Protein AF-A0A4D6PMK1-F1 (afdb_monomer_lite)

Radius of gyration: 22.73 Å; chains: 1; bounding box: 40×28×70 Å

Secondary structure (DSSP, 8-state):
--EEEE-HHHH---SPEEE--SPPS-TT--TTT-TT-PPTT-EE-S----------GGGSHHHHHHHHHHHS-----HHHHHHHHHHHHHHHHH-

InterPro domains:
  IPR008250 P-type ATPase, A domain superfamily [SSF81653] (3-66)
  IPR059000 P-type ATPase, A domain [PF00122] (4-67)

Sequence (95 aa):
TTIRIDQSILTGESVSVIKHTDPIPDPRAVNQDKKHILFSGTNVAPGKARGVVIGTGLNTAFGKIRTETSETEEIKTPLQQKLDEFGVQLSKVIS

Structure (mmCIF, N/CA/C/O backbone):
data_AF-A0A4D6PMK1-F1
#
_entry.id   AF-A0A4D6PMK1-F1
#
loop_
_atom_site.group_PDB
_atom_site.id
_atom_site.type_symbol
_atom_site.label_atom_id
_atom_site.label_alt_id
_atom_site.label_comp_id
_atom_site.label_asym_id
_atom_site.label_entity_id
_atom_site.label_seq_id
_atom_site.pdbx_PDB_ins_code
_atom_site.Cartn_x
_atom_site.Cartn_y
_atom_site.Cartn_z
_atom_site.occupancy
_atom_site.B_iso_or_equiv
_atom_site.auth_seq_id
_atom_site.auth_comp_id
_atom_site.auth_asym_id
_atom_site.auth_atom_id
_atom_site.pdbx_PDB_model_num
ATOM 1 N N . THR A 1 1 ? 11.283 0.930 -20.935 1.00 62.88 1 THR A N 1
ATOM 2 C CA . THR A 1 1 ? 10.640 2.071 -20.251 1.00 62.88 1 THR A CA 1
ATOM 3 C C . THR A 1 1 ? 10.534 1.753 -18.782 1.00 62.88 1 THR A C 1
ATOM 5 O O . THR A 1 1 ? 9.784 0.856 -18.429 1.00 62.88 1 THR A O 1
ATOM 8 N N . THR A 1 2 ? 11.329 2.408 -17.941 1.00 87.62 2 THR A N 1
ATOM 9 C CA . THR A 1 2 ? 11.350 2.133 -16.496 1.00 87.62 2 THR A CA 1
ATOM 10 C C . THR A 1 2 ? 10.358 3.051 -15.796 1.00 87.62 2 THR A C 1
ATOM 12 O O . THR A 1 2 ? 10.335 4.249 -16.0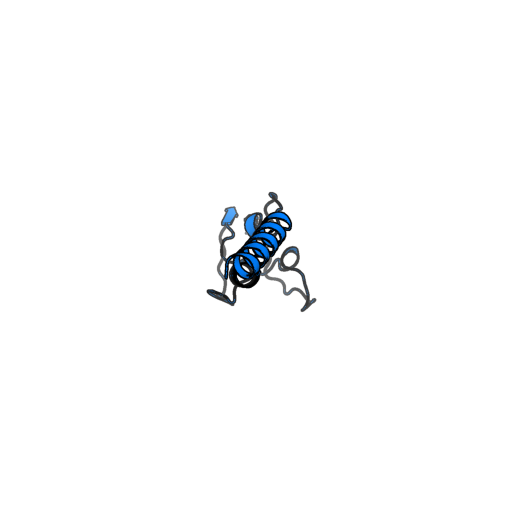77 1.00 87.62 2 THR A O 1
ATOM 15 N N . ILE A 1 3 ? 9.548 2.501 -14.894 1.00 95.19 3 ILE A N 1
ATOM 16 C CA . ILE A 1 3 ? 8.685 3.281 -14.005 1.00 95.19 3 ILE A CA 1
ATOM 17 C C . ILE A 1 3 ? 9.163 3.115 -12.564 1.00 95.19 3 ILE A C 1
ATOM 19 O O . ILE A 1 3 ? 9.549 2.021 -12.142 1.00 95.19 3 ILE A O 1
ATOM 23 N N . ARG A 1 4 ? 9.151 4.218 -11.822 1.00 95.50 4 ARG A N 1
ATOM 24 C CA . ARG A 1 4 ? 9.505 4.270 -10.407 1.00 95.50 4 ARG A CA 1
ATOM 25 C C . ARG A 1 4 ? 8.372 4.901 -9.619 1.00 95.50 4 ARG A C 1
ATOM 27 O O . ARG A 1 4 ? 7.784 5.889 -10.056 1.00 95.50 4 ARG A O 1
ATOM 34 N N . ILE A 1 5 ? 8.088 4.325 -8.461 1.00 95.81 5 ILE A N 1
ATOM 35 C CA . ILE A 1 5 ? 6.973 4.722 -7.605 1.00 95.81 5 ILE A CA 1
ATOM 36 C C . ILE A 1 5 ? 7.515 5.092 -6.233 1.00 95.81 5 ILE A C 1
ATOM 38 O O . ILE A 1 5 ? 8.307 4.345 -5.659 1.00 95.81 5 ILE A O 1
ATOM 42 N N . ASP A 1 6 ? 7.071 6.228 -5.717 1.00 95.44 6 ASP A N 1
ATOM 43 C CA . ASP A 1 6 ? 7.241 6.601 -4.321 1.00 95.44 6 ASP A CA 1
ATOM 44 C C . ASP A 1 6 ? 6.174 5.891 -3.479 1.00 95.44 6 ASP A C 1
ATOM 46 O O . ASP A 1 6 ? 4.975 6.146 -3.623 1.00 95.44 6 ASP A O 1
ATOM 50 N N . GLN A 1 7 ? 6.627 4.963 -2.634 1.00 94.00 7 GLN A N 1
ATOM 51 C CA . GLN A 1 7 ? 5.783 4.155 -1.753 1.00 94.00 7 GLN A CA 1
ATOM 52 C C . GLN A 1 7 ? 5.935 4.537 -0.274 1.00 94.00 7 GLN A C 1
ATOM 54 O O . GLN A 1 7 ? 5.442 3.801 0.582 1.00 94.00 7 GLN A O 1
ATOM 59 N N . SER A 1 8 ? 6.558 5.682 0.026 1.00 92.75 8 SER A N 1
ATOM 60 C CA . SER A 1 8 ? 6.851 6.147 1.390 1.00 92.75 8 SER A CA 1
ATOM 61 C C . SER A 1 8 ? 5.628 6.155 2.307 1.00 92.75 8 SER A C 1
ATOM 63 O O . SER A 1 8 ? 5.724 5.751 3.460 1.00 92.75 8 SER A O 1
ATOM 65 N N . ILE A 1 9 ? 4.449 6.502 1.783 1.00 89.06 9 ILE A N 1
ATOM 66 C CA . ILE A 1 9 ? 3.192 6.500 2.548 1.00 89.06 9 ILE A CA 1
ATOM 67 C C . ILE A 1 9 ? 2.745 5.104 3.026 1.00 89.06 9 ILE A C 1
ATOM 69 O O . ILE A 1 9 ? 1.967 5.004 3.969 1.00 89.06 9 ILE A O 1
ATOM 73 N N . LEU A 1 10 ? 3.204 4.024 2.385 1.00 88.19 10 LEU A N 1
ATOM 74 C CA . LEU A 1 10 ? 2.836 2.645 2.738 1.00 88.19 10 LEU A CA 1
ATOM 75 C C . LEU A 1 10 ? 3.968 1.861 3.397 1.00 88.19 10 LEU A C 1
ATOM 77 O O . LEU A 1 10 ? 3.685 0.959 4.179 1.00 88.19 10 LEU A O 1
ATOM 81 N N . THR A 1 11 ? 5.223 2.138 3.041 1.00 87.19 11 THR A N 1
ATOM 82 C CA . THR A 1 11 ? 6.385 1.380 3.536 1.00 87.19 11 THR A CA 1
ATOM 83 C C . THR A 1 11 ? 7.264 2.180 4.492 1.00 87.19 11 THR A C 1
ATOM 85 O O . THR A 1 11 ? 8.117 1.595 5.146 1.00 87.19 11 THR A O 1
ATOM 88 N N . GLY A 1 12 ? 7.088 3.502 4.571 1.00 88.94 12 GLY A N 1
ATOM 89 C CA . GLY A 1 12 ? 7.968 4.401 5.323 1.00 88.94 12 GLY A CA 1
ATOM 90 C C . GLY A 1 12 ? 9.320 4.666 4.649 1.00 88.94 12 GLY A C 1
ATOM 91 O O . GLY A 1 12 ? 10.117 5.442 5.167 1.00 88.94 12 GLY A O 1
ATOM 92 N N . GLU A 1 13 ? 9.592 4.057 3.492 1.00 89.38 13 GLU A N 1
ATOM 93 C CA . GLU A 1 13 ? 10.863 4.206 2.780 1.00 89.38 13 GLU A CA 1
ATOM 94 C C . GLU A 1 13 ? 10.799 5.348 1.759 1.00 89.38 13 GLU A C 1
ATOM 96 O O . GLU A 1 13 ? 9.981 5.332 0.841 1.00 89.38 13 GLU A O 1
ATOM 101 N N . SER A 1 14 ? 11.708 6.319 1.868 1.00 89.19 14 SER A N 1
ATOM 102 C CA . SER A 1 14 ? 11.766 7.482 0.963 1.00 89.19 14 SER A CA 1
ATOM 103 C C . SER A 1 14 ? 12.357 7.178 -0.419 1.00 89.19 14 SER A C 1
ATOM 105 O O . SER A 1 14 ? 12.373 8.039 -1.299 1.00 89.19 14 SER A O 1
ATOM 107 N N . VAL A 1 15 ? 12.905 5.979 -0.623 1.00 92.44 15 VAL A N 1
ATOM 108 C CA . VAL A 1 15 ? 13.545 5.600 -1.886 1.00 92.44 15 VAL A CA 1
ATOM 109 C C . VAL A 1 15 ? 12.494 5.060 -2.850 1.00 92.44 15 VAL A C 1
ATOM 111 O O . VAL A 1 15 ? 11.798 4.091 -2.559 1.00 92.44 15 VAL A O 1
ATOM 114 N N . SER A 1 16 ? 12.406 5.656 -4.041 1.00 92.88 16 SER A N 1
ATOM 115 C CA . SER A 1 16 ? 11.475 5.189 -5.071 1.00 92.88 16 SER A CA 1
ATOM 116 C C . SER A 1 16 ? 11.816 3.770 -5.543 1.00 92.88 16 SER A C 1
ATOM 118 O O . SER A 1 16 ? 12.977 3.475 -5.844 1.00 92.88 16 SER A O 1
ATOM 120 N N . VAL A 1 17 ? 10.799 2.930 -5.721 1.00 94.12 17 VAL A N 1
ATOM 121 C CA . VAL A 1 17 ? 10.951 1.522 -6.107 1.00 94.12 17 VAL A CA 1
ATOM 122 C C . VAL A 1 17 ? 10.676 1.341 -7.599 1.00 94.12 17 VAL A C 1
ATOM 124 O O . VAL A 1 17 ? 9.692 1.860 -8.130 1.00 94.12 17 VAL A O 1
ATOM 127 N N . ILE A 1 18 ? 11.536 0.583 -8.287 1.00 95.25 18 ILE A N 1
ATOM 128 C CA . ILE A 1 18 ? 11.336 0.200 -9.692 1.00 95.25 18 ILE A CA 1
ATOM 129 C C . ILE A 1 18 ? 10.278 -0.903 -9.772 1.00 95.25 18 ILE A C 1
ATOM 131 O O . ILE A 1 18 ? 10.368 -1.906 -9.061 1.00 95.25 18 ILE A O 1
ATOM 135 N N . LYS A 1 19 ? 9.300 -0.731 -10.664 1.00 95.06 19 LYS A N 1
ATOM 136 C CA . LYS A 1 19 ? 8.251 -1.728 -10.918 1.00 95.06 19 LYS A CA 1
ATOM 137 C C . LYS A 1 19 ? 8.513 -2.496 -12.215 1.00 95.06 19 LYS A C 1
ATOM 139 O O . LYS A 1 19 ? 9.098 -1.954 -13.154 1.00 95.06 19 LYS A O 1
ATOM 144 N N . HIS A 1 20 ? 8.047 -3.739 -12.263 1.00 94.75 20 HIS A N 1
ATOM 145 C CA . HIS A 1 20 ? 8.097 -4.626 -13.430 1.00 94.75 20 HIS A CA 1
ATOM 146 C C . HIS A 1 20 ? 6.775 -5.383 -13.574 1.00 94.75 20 HIS A C 1
ATOM 148 O O . HIS A 1 20 ? 5.980 -5.413 -12.646 1.00 94.75 20 HIS A O 1
ATOM 154 N N . THR A 1 21 ? 6.513 -5.987 -14.729 1.00 94.56 21 THR A N 1
ATOM 155 C CA . THR A 1 21 ? 5.247 -6.695 -14.989 1.00 94.56 21 THR A CA 1
ATOM 156 C C . THR A 1 21 ? 5.293 -8.178 -14.645 1.00 94.56 21 THR A C 1
ATOM 158 O O . THR A 1 21 ? 4.243 -8.815 -14.633 1.00 94.56 21 THR A O 1
ATOM 161 N N . ASP A 1 22 ? 6.479 -8.731 -14.378 1.00 94.62 22 ASP A N 1
ATOM 162 C CA . ASP A 1 22 ? 6.623 -10.156 -14.074 1.00 94.62 22 ASP A CA 1
ATOM 163 C C . ASP A 1 22 ? 5.848 -10.551 -12.808 1.00 94.62 22 ASP A C 1
ATOM 165 O O . ASP A 1 22 ? 5.848 -9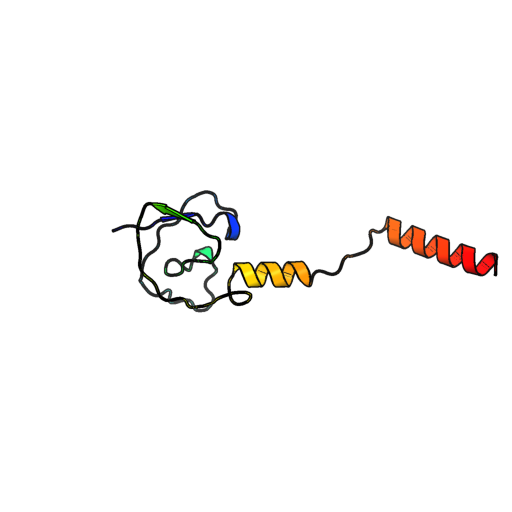.795 -11.825 1.00 94.62 22 ASP A O 1
ATOM 169 N N . PRO A 1 23 ? 5.188 -11.723 -12.817 1.00 93.38 23 PRO A N 1
ATOM 170 C CA . PRO A 1 23 ? 4.424 -12.194 -11.676 1.00 93.38 23 PRO A CA 1
ATOM 171 C C . PRO A 1 23 ? 5.346 -12.448 -10.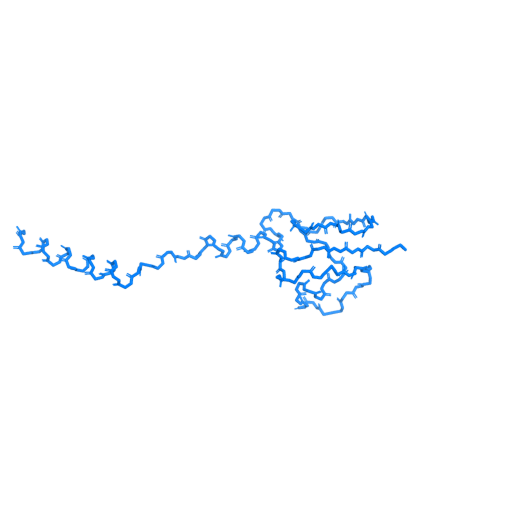484 1.00 93.38 23 PRO A C 1
ATOM 173 O O . PRO A 1 23 ? 6.477 -12.907 -10.633 1.00 93.38 23 PRO A O 1
ATOM 176 N N . ILE A 1 24 ? 4.837 -12.182 -9.283 1.00 95.31 24 ILE A N 1
ATOM 177 C CA . ILE A 1 24 ? 5.528 -12.528 -8.040 1.00 95.31 24 ILE A CA 1
ATOM 178 C C . ILE A 1 24 ? 5.018 -13.909 -7.607 1.00 95.31 24 ILE A C 1
ATOM 180 O O . ILE A 1 24 ? 3.817 -14.033 -7.366 1.00 95.31 24 ILE A O 1
ATOM 184 N N . PRO A 1 25 ? 5.881 -14.944 -7.535 1.00 92.56 25 PRO A N 1
ATOM 185 C CA . PRO A 1 25 ? 5.446 -16.314 -7.254 1.00 92.56 25 PRO A CA 1
ATOM 186 C C . PRO A 1 25 ? 4.865 -16.508 -5.854 1.00 92.56 25 PRO A C 1
ATOM 188 O O . PRO A 1 25 ? 4.036 -17.391 -5.660 1.00 92.56 25 PRO A O 1
ATOM 191 N N . ASP A 1 26 ? 5.312 -15.709 -4.881 1.00 94.25 26 ASP A N 1
ATOM 192 C CA . ASP A 1 26 ? 4.860 -15.818 -3.499 1.00 94.25 26 ASP A CA 1
ATOM 193 C C . ASP A 1 26 ? 3.474 -15.165 -3.316 1.00 94.25 26 ASP A C 1
ATOM 195 O O . ASP A 1 26 ? 3.357 -13.934 -3.382 1.00 94.25 26 ASP A O 1
ATOM 199 N N . PRO A 1 27 ? 2.413 -15.948 -3.034 1.00 89.25 27 PRO A N 1
ATOM 200 C CA . PRO A 1 27 ? 1.077 -15.406 -2.801 1.00 89.25 27 PRO A CA 1
ATOM 201 C C . PRO A 1 27 ? 0.972 -14.603 -1.493 1.00 89.25 27 PRO A C 1
ATOM 203 O O . PRO A 1 27 ? 0.019 -13.841 -1.319 1.00 89.25 27 PRO A O 1
ATOM 206 N N . ARG A 1 28 ? 1.924 -14.765 -0.565 1.00 92.19 28 ARG A N 1
ATOM 207 C CA . ARG A 1 28 ? 1.982 -14.072 0.730 1.00 92.19 28 ARG A CA 1
ATOM 208 C C . ARG A 1 28 ? 3.020 -12.955 0.758 1.00 92.19 28 ARG A C 1
ATOM 210 O O . ARG A 1 28 ? 3.276 -12.413 1.832 1.00 92.19 28 ARG A O 1
ATOM 217 N N . ALA A 1 29 ? 3.551 -12.574 -0.404 1.00 92.31 29 ALA A N 1
ATOM 218 C CA . ALA A 1 29 ? 4.507 -11.487 -0.526 1.00 92.31 29 ALA A CA 1
ATOM 219 C C . ALA A 1 29 ? 4.026 -10.238 0.230 1.00 92.31 29 ALA A C 1
ATOM 221 O O . ALA A 1 29 ? 2.848 -9.852 0.164 1.00 92.31 29 ALA A O 1
ATOM 222 N N . VAL A 1 30 ? 4.944 -9.578 0.931 1.00 91.94 30 VAL A N 1
ATOM 223 C CA . VAL A 1 30 ? 4.659 -8.300 1.590 1.00 91.94 30 VA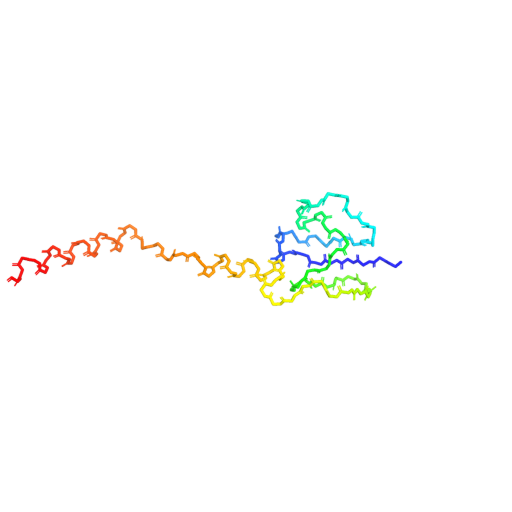L A CA 1
ATOM 224 C C . VAL A 1 30 ? 4.482 -7.191 0.549 1.00 91.94 30 VAL A C 1
ATOM 226 O O . VAL A 1 30 ? 4.830 -7.339 -0.623 1.00 91.94 30 VAL A O 1
ATOM 229 N N . ASN A 1 31 ? 3.910 -6.050 0.943 1.00 90.50 31 ASN A N 1
ATOM 230 C CA . ASN A 1 31 ? 3.607 -4.966 -0.005 1.00 90.50 31 ASN A CA 1
ATOM 231 C C . ASN A 1 31 ? 4.853 -4.417 -0.726 1.00 90.50 31 ASN A C 1
ATOM 233 O O . ASN A 1 31 ? 4.741 -3.968 -1.868 1.00 90.50 31 ASN A O 1
ATOM 237 N N . GLN A 1 32 ? 6.022 -4.492 -0.088 1.00 89.69 32 GLN A N 1
ATOM 238 C CA . GLN A 1 32 ? 7.303 -4.072 -0.658 1.00 89.69 32 GLN A CA 1
ATOM 239 C C . GLN A 1 32 ? 7.754 -4.978 -1.820 1.00 89.69 32 GLN A C 1
ATOM 241 O O . GLN A 1 32 ? 8.259 -4.487 -2.831 1.00 89.69 32 GLN A O 1
ATOM 246 N N . ASP A 1 33 ? 7.474 -6.280 -1.737 1.00 91.06 33 ASP A N 1
ATOM 247 C CA . ASP A 1 33 ? 7.871 -7.270 -2.747 1.00 91.06 33 ASP A CA 1
ATOM 248 C C . ASP A 1 33 ? 6.938 -7.305 -3.960 1.00 91.06 33 ASP A C 1
ATOM 250 O O . ASP A 1 33 ? 7.307 -7.792 -5.031 1.00 91.06 33 ASP A O 1
ATOM 254 N N . LYS A 1 34 ? 5.733 -6.733 -3.846 1.00 92.75 34 LYS A N 1
ATOM 255 C CA . LYS A 1 34 ? 4.751 -6.637 -4.939 1.00 92.75 34 LYS A CA 1
ATOM 256 C C . LYS A 1 34 ? 5.159 -5.572 -5.963 1.00 92.75 34 LYS A C 1
ATOM 258 O O . LYS A 1 34 ? 4.502 -4.544 -6.150 1.00 92.75 34 LYS A O 1
ATOM 263 N N . LYS A 1 35 ? 6.257 -5.829 -6.672 1.00 93.69 35 LYS A N 1
ATOM 264 C CA . LYS A 1 35 ? 6.846 -4.942 -7.687 1.00 93.69 35 LYS A CA 1
ATOM 265 C C . LYS A 1 35 ? 6.059 -4.872 -8.999 1.00 93.69 35 LYS A C 1
ATOM 267 O O . LYS A 1 35 ? 6.350 -4.003 -9.811 1.00 93.69 35 LYS A O 1
ATOM 272 N N . HIS A 1 36 ? 5.025 -5.694 -9.162 1.00 93.12 36 HIS A N 1
ATOM 273 C CA . HIS A 1 36 ? 4.061 -5.612 -10.267 1.00 93.12 36 HIS A CA 1
ATOM 274 C C . HIS A 1 36 ? 2.762 -4.881 -9.913 1.00 93.12 36 HIS A C 1
ATOM 276 O O . HIS A 1 36 ? 1.888 -4.729 -10.764 1.00 93.12 36 HIS A O 1
ATOM 282 N N . ILE A 1 37 ? 2.634 -4.396 -8.673 1.00 94.31 37 ILE A N 1
ATOM 283 C CA . ILE A 1 37 ? 1.437 -3.706 -8.189 1.00 94.31 37 ILE A CA 1
ATOM 284 C C . ILE A 1 37 ? 1.748 -2.239 -7.901 1.00 94.31 37 ILE A C 1
ATOM 286 O O . ILE A 1 37 ? 2.784 -1.888 -7.321 1.00 94.31 37 ILE A O 1
ATOM 290 N N . LEU A 1 38 ? 0.804 -1.387 -8.298 1.00 95.06 38 LEU A N 1
ATOM 291 C CA . LEU A 1 38 ? 0.731 0.025 -7.947 1.00 95.06 38 LEU A CA 1
ATOM 292 C C . LEU A 1 38 ? -0.341 0.196 -6.872 1.00 95.06 38 LEU A C 1
ATOM 294 O O . LEU A 1 38 ? -1.447 -0.326 -7.014 1.00 95.06 38 LEU A O 1
ATOM 298 N N . PHE A 1 39 ? -0.021 0.909 -5.796 1.00 95.31 39 PHE A N 1
ATOM 299 C CA . PHE A 1 39 ? -0.928 1.044 -4.661 1.00 95.31 39 PHE A CA 1
ATOM 300 C C . PHE A 1 39 ? -1.608 2.414 -4.650 1.00 95.31 39 PHE A C 1
ATOM 302 O O . PHE A 1 39 ? -0.998 3.433 -4.972 1.00 95.31 39 PHE A O 1
ATOM 309 N N . SER A 1 40 ? -2.878 2.445 -4.247 1.00 94.38 40 SER A N 1
ATOM 310 C CA . SER A 1 40 ? -3.615 3.700 -4.074 1.00 94.38 40 SER A CA 1
ATOM 311 C C . SER A 1 40 ? -2.902 4.619 -3.079 1.00 94.38 40 SER A C 1
ATOM 313 O O . SER A 1 40 ? -2.449 4.154 -2.036 1.00 94.38 40 SER A O 1
ATOM 315 N N . GLY A 1 41 ? -2.818 5.912 -3.401 1.00 91.31 41 GLY A N 1
ATOM 316 C CA . GLY A 1 41 ? -2.129 6.921 -2.588 1.00 91.31 41 GLY A CA 1
ATOM 317 C C . GLY A 1 41 ? -0.615 7.015 -2.812 1.00 91.31 41 GLY A C 1
ATOM 318 O O . GLY A 1 41 ? 0.001 7.939 -2.296 1.00 91.31 41 GLY A O 1
ATOM 319 N N . THR A 1 42 ? -0.013 6.109 -3.592 1.00 94.06 42 THR A N 1
ATOM 320 C CA . THR A 1 42 ? 1.404 6.210 -3.994 1.00 94.06 42 THR A CA 1
ATOM 321 C C . THR A 1 42 ? 1.571 7.067 -5.246 1.00 94.06 42 THR A C 1
ATOM 323 O O . THR A 1 42 ? 0.677 7.114 -6.094 1.00 94.06 42 THR A O 1
ATOM 326 N N . ASN A 1 43 ? 2.723 7.727 -5.379 1.00 94.75 43 ASN A N 1
ATOM 327 C CA . ASN A 1 43 ? 2.986 8.664 -6.471 1.00 94.75 43 ASN A CA 1
ATOM 328 C C . ASN A 1 43 ? 3.961 8.079 -7.494 1.00 94.75 43 ASN A C 1
ATOM 330 O O . ASN A 1 43 ? 4.945 7.427 -7.147 1.00 94.75 43 ASN A O 1
ATOM 334 N N . VAL A 1 44 ? 3.715 8.344 -8.778 1.00 95.31 44 VAL A N 1
ATOM 335 C CA . VAL A 1 44 ? 4.695 8.048 -9.829 1.00 95.31 44 VAL A CA 1
ATOM 336 C C . VAL A 1 44 ? 5.803 9.090 -9.740 1.00 95.31 44 VAL A C 1
ATOM 338 O O . VAL A 1 44 ? 5.532 10.276 -9.892 1.00 95.31 44 VAL A O 1
ATOM 341 N N . ALA A 1 45 ? 7.038 8.649 -9.503 1.00 92.69 45 ALA A N 1
ATOM 342 C CA . ALA A 1 45 ? 8.187 9.542 -9.446 1.00 92.69 45 ALA A CA 1
ATOM 343 C C . ALA A 1 45 ? 8.642 9.873 -10.888 1.00 92.69 45 ALA A C 1
ATOM 345 O O . ALA A 1 45 ? 8.249 10.910 -11.418 1.00 92.69 45 ALA A O 1
ATOM 346 N N . PRO A 1 46 ? 9.389 8.994 -11.584 1.00 94.44 46 PRO A N 1
ATOM 347 C CA . PRO A 1 46 ? 9.449 9.043 -13.050 1.00 94.44 46 PRO A CA 1
ATOM 348 C C . PRO A 1 46 ? 8.762 7.863 -13.751 1.00 94.44 46 PRO A C 1
ATOM 350 O O . PRO A 1 46 ? 8.809 6.714 -13.306 1.00 94.44 46 PRO A O 1
ATOM 353 N N . GLY A 1 47 ? 8.223 8.148 -14.939 1.00 94.44 47 GLY A N 1
ATOM 354 C CA . GLY A 1 47 ? 7.764 7.152 -15.905 1.00 94.44 47 GLY A CA 1
ATOM 355 C C . GLY A 1 47 ? 6.274 7.237 -16.225 1.00 94.44 47 GLY A C 1
ATOM 356 O O . GLY A 1 47 ? 5.550 8.109 -15.755 1.00 94.44 47 GLY A O 1
ATOM 357 N N . LYS A 1 48 ? 5.816 6.310 -17.068 1.00 94.38 48 LYS A N 1
ATOM 358 C CA . LYS A 1 48 ? 4.408 6.141 -17.436 1.00 94.38 48 LYS A CA 1
ATOM 359 C C . LYS A 1 48 ? 4.130 4.658 -17.616 1.00 94.38 48 LYS A C 1
ATOM 361 O O . LYS A 1 48 ? 4.936 3.948 -18.213 1.00 94.38 48 LYS A O 1
ATOM 366 N N . ALA A 1 49 ? 2.984 4.210 -17.127 1.00 93.62 49 ALA A N 1
ATOM 367 C CA . ALA A 1 49 ? 2.522 2.839 -17.278 1.00 93.62 49 ALA A CA 1
ATOM 368 C C . ALA A 1 49 ? 1.021 2.814 -17.569 1.00 93.62 49 ALA A C 1
ATOM 370 O O . ALA A 1 49 ? 0.317 3.817 -17.430 1.00 93.62 49 ALA A O 1
ATOM 371 N N . ARG A 1 50 ? 0.544 1.645 -17.983 1.00 94.12 50 ARG A N 1
ATOM 372 C CA . ARG A 1 50 ? -0.871 1.281 -18.008 1.00 94.12 50 ARG A CA 1
ATOM 373 C C . ARG A 1 50 ? -1.026 0.034 -17.151 1.00 94.12 50 ARG A C 1
ATOM 375 O O . ARG A 1 50 ? -0.114 -0.786 -17.103 1.00 94.12 50 ARG A O 1
ATOM 382 N N . GLY A 1 51 ? -2.161 -0.095 -16.486 1.00 93.19 51 GLY A N 1
ATOM 383 C CA . GLY A 1 51 ? -2.447 -1.225 -15.617 1.00 93.19 51 GLY A CA 1
ATOM 384 C C . GLY A 1 51 ? -3.945 -1.415 -15.455 1.00 93.19 51 GLY A C 1
ATOM 385 O O . GLY A 1 51 ? -4.737 -0.580 -15.893 1.00 93.19 51 GLY A O 1
ATOM 386 N N . VAL A 1 52 ? -4.311 -2.526 -14.830 1.00 96.75 52 VAL A N 1
ATOM 387 C CA . VAL A 1 52 ? -5.696 -2.871 -14.510 1.00 96.75 52 VAL A CA 1
ATOM 388 C C . VAL A 1 52 ? -5.935 -2.593 -13.031 1.00 96.75 52 VAL A C 1
ATOM 390 O O . VAL A 1 52 ? -5.087 -2.892 -12.191 1.00 96.75 52 VAL A O 1
ATOM 393 N N . VAL A 1 53 ? -7.087 -2.009 -12.709 1.00 96.50 53 VAL A N 1
ATOM 394 C CA . VAL A 1 53 ? -7.484 -1.772 -11.319 1.00 96.50 53 VAL A CA 1
ATOM 395 C C . VAL A 1 53 ? -7.895 -3.101 -10.691 1.00 96.50 53 VAL A C 1
ATOM 397 O O . VAL A 1 53 ? -8.862 -3.716 -11.127 1.00 96.50 53 VAL A O 1
ATOM 400 N N . ILE A 1 54 ? -7.163 -3.529 -9.662 1.00 94.88 54 ILE A N 1
ATOM 401 C CA . ILE A 1 54 ? -7.416 -4.787 -8.935 1.00 94.88 54 ILE A CA 1
ATOM 402 C C . ILE A 1 54 ? -8.137 -4.584 -7.592 1.00 94.88 54 ILE A C 1
ATOM 404 O O . ILE A 1 54 ? -8.547 -5.550 -6.959 1.00 94.88 54 ILE A O 1
ATOM 408 N N . GLY A 1 55 ? -8.287 -3.337 -7.134 1.00 95.12 55 GLY A N 1
ATOM 409 C CA . GLY A 1 55 ? -8.960 -3.006 -5.880 1.00 95.12 55 GLY A CA 1
ATOM 410 C C . GLY A 1 55 ? -9.193 -1.504 -5.729 1.00 95.12 55 GLY A C 1
ATOM 411 O O . GLY A 1 55 ? -8.406 -0.694 -6.218 1.00 95.12 55 GLY A O 1
ATOM 412 N N . THR A 1 56 ? -10.280 -1.136 -5.053 1.00 95.38 56 THR A N 1
ATOM 413 C CA . THR A 1 56 ? -10.716 0.253 -4.830 1.00 95.38 56 THR A CA 1
ATOM 414 C C . THR A 1 56 ? -11.249 0.435 -3.405 1.00 95.38 56 THR A C 1
ATOM 416 O O . THR A 1 56 ? -11.584 -0.537 -2.725 1.00 95.38 56 THR A O 1
ATOM 419 N N . GLY A 1 57 ? -11.300 1.682 -2.924 1.00 94.00 57 GLY A N 1
ATOM 420 C CA . GLY A 1 57 ? -11.827 2.007 -1.594 1.00 94.00 57 GLY A CA 1
ATOM 421 C C . GLY A 1 57 ? -11.128 1.244 -0.462 1.00 94.00 57 GLY A C 1
ATOM 422 O O . GLY A 1 57 ? -9.895 1.192 -0.402 1.00 94.00 57 GLY A O 1
ATOM 423 N N . LEU A 1 58 ? -11.927 0.629 0.417 1.00 92.94 58 LEU A N 1
ATOM 424 C CA . LEU A 1 58 ? -11.453 -0.150 1.571 1.00 92.94 58 LEU A CA 1
ATOM 425 C C . LEU A 1 58 ? -10.681 -1.420 1.176 1.00 92.94 58 LEU A C 1
ATOM 427 O O . LEU A 1 58 ? -9.856 -1.898 1.946 1.00 92.94 58 LEU A O 1
ATOM 431 N N . ASN A 1 59 ? -10.857 -1.916 -0.053 1.00 93.62 59 ASN A N 1
ATOM 432 C CA . ASN A 1 59 ? -10.160 -3.107 -0.547 1.00 93.62 59 ASN A CA 1
ATOM 433 C C . ASN A 1 59 ? -8.710 -2.829 -0.991 1.00 93.62 59 ASN A C 1
ATOM 435 O O . ASN A 1 59 ? -8.008 -3.737 -1.437 1.00 93.62 59 ASN A O 1
AT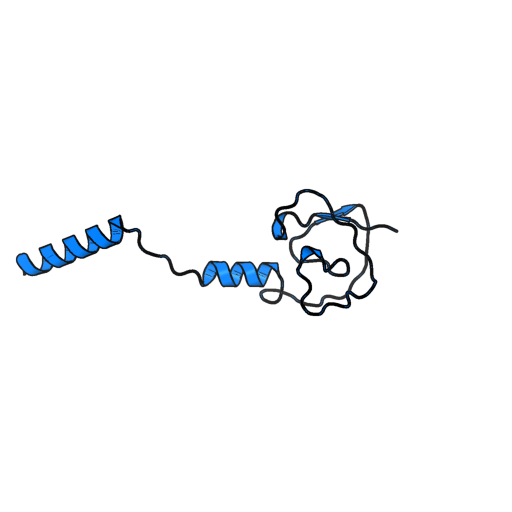OM 439 N N . THR A 1 60 ? -8.242 -1.582 -0.898 1.00 94.88 60 THR A N 1
ATOM 440 C CA . THR A 1 60 ? -6.848 -1.211 -1.188 1.00 94.88 60 THR A CA 1
ATOM 441 C C . THR A 1 60 ? -5.949 -1.425 0.031 1.00 94.88 60 THR A C 1
ATOM 443 O O . THR A 1 60 ? -6.429 -1.474 1.158 1.00 94.88 60 THR A O 1
ATOM 446 N N . ALA A 1 61 ? -4.626 -1.498 -0.162 1.00 91.19 61 ALA A N 1
ATOM 447 C CA . ALA A 1 61 ? -3.684 -1.572 0.965 1.00 91.19 61 ALA A CA 1
ATOM 448 C C . ALA A 1 61 ? -3.850 -0.389 1.939 1.00 91.19 61 ALA A C 1
ATOM 450 O O . ALA A 1 61 ? -3.876 -0.585 3.147 1.00 91.19 61 ALA A O 1
ATOM 451 N N . PHE A 1 62 ? -4.047 0.820 1.405 1.00 90.25 62 PHE A N 1
ATOM 452 C CA . PHE A 1 62 ? -4.326 2.011 2.207 1.00 90.25 62 PHE A CA 1
ATOM 453 C C . PHE A 1 62 ? -5.694 1.939 2.911 1.00 90.25 62 PHE A C 1
ATOM 455 O O . PHE A 1 62 ? -5.833 2.331 4.065 1.00 90.25 62 PHE A O 1
ATOM 462 N N . GLY A 1 63 ? -6.709 1.391 2.236 1.00 91.38 63 GLY A N 1
ATOM 463 C CA . GLY A 1 63 ? -8.038 1.158 2.804 1.00 91.38 63 GLY A CA 1
ATOM 464 C C . GLY A 1 63 ? -8.037 0.188 3.989 1.00 91.38 63 GLY A C 1
ATOM 465 O O . GLY A 1 63 ? -8.739 0.432 4.970 1.00 91.38 63 GLY A O 1
ATOM 466 N N . LYS A 1 64 ? -7.201 -0.856 3.937 1.00 89.94 64 LYS A N 1
ATOM 467 C CA . LYS A 1 64 ? -6.996 -1.785 5.059 1.00 89.94 64 LYS A CA 1
ATOM 468 C C . LYS A 1 64 ? -6.401 -1.080 6.274 1.00 89.94 64 LYS A C 1
ATOM 470 O O . LYS A 1 64 ? -6.997 -1.148 7.339 1.00 89.94 64 LYS A O 1
ATOM 475 N N . ILE A 1 65 ? -5.336 -0.297 6.080 1.00 87.94 65 ILE A N 1
ATOM 476 C CA . ILE A 1 65 ? -4.724 0.510 7.153 1.00 87.94 65 ILE A CA 1
ATOM 477 C C . ILE A 1 65 ? -5.755 1.457 7.784 1.00 87.94 65 ILE A C 1
ATOM 479 O O . ILE A 1 65 ? -5.846 1.560 9.006 1.00 87.94 65 ILE A O 1
ATOM 483 N N . ARG A 1 66 ? -6.576 2.130 6.966 1.00 87.38 66 ARG A N 1
ATOM 484 C CA . ARG A 1 66 ? -7.643 3.013 7.463 1.00 87.38 66 ARG A CA 1
ATOM 485 C C . ARG A 1 66 ? -8.661 2.266 8.329 1.00 87.38 66 ARG A C 1
ATOM 487 O O . ARG A 1 66 ? -9.129 2.822 9.319 1.00 87.38 66 ARG A O 1
ATOM 494 N N . THR A 1 67 ? -9.019 1.049 7.932 1.00 88.25 67 THR A N 1
ATOM 495 C CA . THR A 1 67 ? -9.980 0.214 8.663 1.00 88.25 67 THR A CA 1
ATOM 496 C C . THR A 1 67 ? -9.393 -0.198 10.009 1.00 88.25 67 THR A C 1
ATOM 498 O O . THR A 1 67 ? -9.991 0.107 11.032 1.00 88.25 67 THR A O 1
ATOM 501 N N . GLU A 1 68 ? -8.167 -0.729 10.019 1.00 85.88 68 GLU A N 1
ATOM 502 C CA . GLU A 1 68 ? -7.442 -1.103 11.244 1.00 85.88 68 GLU A CA 1
ATOM 503 C C . GLU A 1 68 ? -7.277 0.088 12.206 1.00 85.88 68 GLU A C 1
ATOM 505 O O . GLU A 1 68 ? -7.486 -0.032 13.411 1.00 85.88 68 GLU A O 1
ATOM 510 N N . THR A 1 69 ? -6.980 1.276 11.668 1.00 84.62 69 THR A N 1
ATOM 511 C CA . THR A 1 69 ? -6.873 2.507 12.471 1.00 84.62 69 THR A CA 1
ATOM 512 C C . THR A 1 69 ? -8.215 2.904 13.089 1.00 84.62 69 THR A C 1
ATOM 514 O O . THR A 1 69 ? -8.250 3.396 14.210 1.00 84.62 69 THR A O 1
ATOM 517 N N . SER A 1 70 ? -9.324 2.702 12.372 1.00 82.19 70 SER A N 1
ATOM 518 C CA . SER A 1 70 ? -10.664 3.072 12.852 1.00 82.19 70 SER A CA 1
ATOM 519 C C . SER A 1 70 ? -11.234 2.059 13.849 1.00 82.19 70 SER A C 1
ATOM 521 O O . SER A 1 70 ? -12.044 2.428 14.690 1.00 82.19 70 SER A O 1
ATOM 523 N N . GLU A 1 71 ? -10.825 0.792 13.751 1.00 78.88 71 GLU A N 1
ATOM 524 C CA . GLU A 1 71 ? -11.204 -0.287 14.674 1.00 78.88 71 GLU A CA 1
ATOM 525 C C . GLU A 1 71 ? -10.394 -0.273 15.977 1.00 78.88 71 GLU A C 1
ATOM 527 O O . GLU A 1 71 ? -10.713 -1.001 16.915 1.00 78.88 71 GLU A O 1
ATOM 532 N N . THR A 1 72 ? -9.349 0.553 16.058 1.00 74.25 72 THR A N 1
ATOM 533 C CA . THR A 1 72 ? -8.561 0.694 17.281 1.00 74.25 72 THR A CA 1
ATOM 534 C C . THR A 1 72 ? -9.401 1.409 18.342 1.00 74.25 72 THR A C 1
ATOM 536 O O . THR A 1 72 ? -9.662 2.606 18.234 1.00 74.25 72 THR A O 1
ATOM 539 N N . GLU A 1 73 ? -9.834 0.670 19.367 1.00 69.81 73 GLU A N 1
ATOM 540 C CA . GLU A 1 73 ? -10.568 1.234 20.501 1.00 69.81 73 GLU A CA 1
ATOM 541 C C . GLU A 1 73 ? -9.715 2.280 21.231 1.00 69.81 73 GLU A C 1
ATOM 543 O O . GLU A 1 73 ? -8.538 2.056 21.533 1.00 69.81 73 GLU A O 1
ATOM 548 N N . GLU A 1 74 ? -10.319 3.426 21.553 1.00 70.62 74 GLU A N 1
ATOM 549 C CA . GLU A 1 74 ? -9.686 4.420 22.413 1.00 70.62 74 GLU A CA 1
ATOM 550 C C . GLU A 1 74 ? -9.530 3.850 23.826 1.00 70.62 74 GLU A C 1
ATOM 552 O O . GLU A 1 74 ? -10.449 3.849 24.649 1.00 70.62 74 GLU A O 1
ATOM 557 N N . ILE A 1 75 ? -8.329 3.359 24.125 1.00 77.69 75 ILE A N 1
ATOM 558 C CA . ILE A 1 75 ? -7.981 2.920 25.470 1.00 77.69 75 ILE A CA 1
ATOM 559 C C . ILE A 1 75 ? -7.889 4.164 26.356 1.00 77.69 75 ILE A C 1
ATOM 561 O O . ILE A 1 75 ? -7.009 5.011 26.181 1.00 77.69 75 ILE A O 1
ATOM 565 N N . LYS A 1 76 ? -8.785 4.262 27.346 1.00 81.50 76 LYS A N 1
ATOM 566 C CA . LYS A 1 76 ? -8.709 5.302 28.380 1.00 81.50 76 LYS A CA 1
ATOM 567 C C . LYS A 1 76 ? -7.336 5.278 29.035 1.00 81.50 76 LYS A C 1
ATOM 569 O O . LYS A 1 76 ? -6.858 4.220 29.450 1.00 81.50 76 LYS A O 1
ATOM 574 N N . THR A 1 77 ? -6.734 6.452 29.190 1.00 89.50 77 THR A N 1
ATOM 575 C CA . THR A 1 77 ? -5.441 6.573 29.871 1.00 89.50 77 THR A CA 1
ATOM 576 C C . THR A 1 77 ? -5.539 6.070 31.319 1.00 89.50 77 THR A C 1
ATOM 578 O O . THR A 1 77 ? -6.602 6.200 31.938 1.00 89.50 77 THR A O 1
ATOM 581 N N . PRO A 1 78 ? -4.446 5.556 31.918 1.00 87.94 78 PRO A N 1
ATOM 582 C CA . PRO A 1 78 ? -4.461 5.113 33.315 1.00 87.94 78 PRO A CA 1
ATOM 583 C C . PRO A 1 78 ? -4.967 6.187 34.292 1.00 87.94 78 PRO A C 1
ATOM 585 O O . PRO A 1 78 ? -5.647 5.874 35.266 1.00 87.94 78 PRO A O 1
ATOM 588 N N . LEU A 1 79 ? -4.688 7.467 34.010 1.00 90.56 79 LEU A N 1
ATOM 589 C CA . LEU A 1 79 ? -5.183 8.585 34.813 1.00 90.56 79 LEU A CA 1
ATOM 590 C C . LEU A 1 79 ? -6.695 8.802 34.646 1.00 90.56 79 LEU A C 1
ATOM 592 O O . LEU A 1 79 ? -7.381 8.988 35.646 1.00 90.56 79 LEU A O 1
ATOM 596 N N . GLN A 1 80 ? -7.231 8.739 33.420 1.00 86.62 80 GLN A N 1
ATOM 597 C CA . GLN A 1 80 ? -8.682 8.819 33.185 1.00 86.62 80 GLN A CA 1
ATOM 598 C C . GLN A 1 80 ? -9.429 7.684 33.885 1.00 86.62 80 GLN A C 1
ATOM 600 O O . GLN A 1 80 ? -10.450 7.931 34.516 1.00 86.62 80 GLN A O 1
ATOM 605 N N . GLN A 1 81 ? -8.890 6.462 33.853 1.00 88.94 81 GLN A N 1
ATOM 606 C CA . GLN A 1 81 ? -9.476 5.329 34.575 1.00 88.94 81 GLN A CA 1
ATOM 607 C C . GLN A 1 81 ? -9.526 5.585 36.089 1.00 88.94 81 GLN A C 1
ATOM 609 O O . GLN A 1 81 ? -10.535 5.299 36.730 1.00 88.94 81 GLN A O 1
ATOM 614 N N . LYS A 1 82 ? -8.464 6.171 36.661 1.00 88.94 82 LYS A N 1
ATOM 615 C CA . LYS A 1 82 ? -8.406 6.523 38.088 1.00 88.94 82 LYS A CA 1
ATOM 616 C C . LYS A 1 82 ? -9.347 7.664 38.467 1.00 88.94 82 LYS A C 1
ATOM 618 O O . LYS A 1 82 ? -9.939 7.619 39.542 1.00 88.94 82 LYS A O 1
ATOM 623 N N . LEU A 1 83 ? -9.502 8.664 37.601 1.00 91.44 83 LEU A N 1
ATOM 624 C CA . LEU A 1 83 ? -10.454 9.757 37.806 1.00 91.44 83 LEU A CA 1
ATOM 625 C C . LEU A 1 83 ? -11.905 9.264 37.736 1.00 91.44 83 LEU A C 1
ATOM 627 O O . LEU A 1 83 ? -12.709 9.651 38.581 1.00 91.44 83 LEU A O 1
ATOM 631 N N . ASP A 1 84 ? -12.222 8.372 36.795 1.00 90.19 84 ASP A N 1
ATOM 632 C CA . ASP A 1 84 ? -13.543 7.743 36.694 1.00 90.19 84 ASP A CA 1
ATOM 633 C C . ASP A 1 84 ? -13.851 6.894 37.940 1.00 90.19 84 ASP A C 1
ATOM 635 O O . ASP A 1 84 ? -14.933 7.000 38.518 1.00 90.19 84 ASP A O 1
ATOM 639 N N . GLU A 1 85 ? -12.883 6.092 38.403 1.00 90.06 85 GLU A N 1
ATOM 640 C CA . GLU A 1 85 ? -12.998 5.291 39.630 1.00 90.06 85 GLU A CA 1
ATOM 641 C C . GLU A 1 85 ? -13.254 6.181 40.858 1.00 90.06 85 GLU A C 1
ATOM 643 O O . GLU A 1 85 ? -14.162 5.912 41.650 1.00 90.06 85 GLU A O 1
ATOM 648 N N . PHE A 1 86 ? -12.508 7.283 40.978 1.00 91.25 86 PHE A N 1
ATOM 649 C CA . PHE A 1 86 ? -12.677 8.261 42.050 1.00 91.25 86 PHE A CA 1
ATOM 650 C C . PHE A 1 86 ? -14.046 8.962 41.996 1.00 91.25 86 PHE A C 1
ATOM 652 O O . PHE A 1 86 ? -14.710 9.105 43.024 1.00 91.25 86 PHE A O 1
ATOM 659 N N . GLY A 1 87 ? -14.515 9.345 40.805 1.00 91.75 87 GLY A N 1
ATOM 660 C CA . GLY A 1 87 ? -15.835 9.951 40.613 1.00 91.75 87 GLY A CA 1
ATOM 661 C C . GLY A 1 87 ? -16.983 9.020 41.018 1.00 91.75 87 GLY A C 1
ATOM 662 O O . GLY A 1 87 ? -17.912 9.443 41.710 1.00 91.75 87 GLY A O 1
ATOM 663 N N . VAL A 1 88 ? -16.895 7.733 40.664 1.00 91.06 88 VAL A N 1
ATOM 664 C CA . VAL A 1 88 ? -17.881 6.714 41.070 1.00 91.06 88 VAL A CA 1
ATOM 665 C C . VAL A 1 88 ? -17.885 6.510 42.587 1.00 91.06 88 VAL A C 1
ATOM 667 O O . VAL A 1 88 ? -18.955 6.362 43.181 1.00 91.06 88 VAL A O 1
ATOM 670 N N . GLN A 1 89 ? -16.714 6.516 43.231 1.00 90.19 89 GLN A N 1
ATOM 671 C CA . GLN A 1 89 ? -16.618 6.415 44.689 1.00 90.19 89 GLN A CA 1
ATOM 672 C C . GLN A 1 89 ? -17.274 7.608 45.388 1.00 90.19 89 GLN A C 1
ATOM 674 O O . GLN A 1 89 ? -18.086 7.399 46.287 1.00 90.19 89 GLN A O 1
ATOM 679 N N . LEU A 1 90 ? -16.991 8.839 44.948 1.00 90.12 90 LEU A N 1
ATOM 680 C CA . LEU A 1 90 ? -17.635 10.036 45.494 1.00 90.12 90 LEU A CA 1
ATOM 681 C C . LEU A 1 90 ? -19.157 9.981 45.327 1.00 90.12 90 LEU A C 1
ATOM 683 O O . LEU A 1 90 ? -19.887 10.201 46.289 1.00 90.12 90 LEU A O 1
ATOM 687 N N . SER A 1 91 ? -19.649 9.611 44.142 1.00 90.69 91 SER A N 1
ATOM 688 C CA . SER A 1 91 ? -21.091 9.533 43.884 1.00 90.69 91 SER A CA 1
ATOM 689 C C . SER A 1 91 ? -21.825 8.533 44.786 1.00 90.69 91 SER A C 1
ATOM 691 O O . SER A 1 91 ? -23.000 8.747 45.067 1.00 90.69 91 SER A O 1
ATOM 693 N N . LYS A 1 92 ? -21.165 7.459 45.242 1.00 90.50 92 LYS A N 1
ATOM 694 C CA . LYS A 1 92 ? -21.740 6.485 46.190 1.00 90.50 92 LYS A CA 1
ATOM 695 C C . LYS A 1 92 ? -21.780 6.975 47.637 1.00 90.50 92 LYS A C 1
ATOM 697 O O . LYS A 1 92 ? -22.521 6.409 48.425 1.00 90.50 92 LYS A O 1
ATOM 702 N N . VAL A 1 93 ? -20.937 7.941 47.998 1.00 88.56 93 VAL A N 1
ATOM 703 C CA . VAL A 1 93 ? -20.835 8.473 49.369 1.00 88.56 93 VAL A CA 1
ATOM 704 C C . VAL A 1 93 ? -21.792 9.646 49.582 1.00 88.56 93 VAL A C 1
ATOM 706 O O . VAL A 1 93 ? -22.221 9.896 50.704 1.00 88.56 93 VAL A O 1
ATOM 709 N N . ILE A 1 94 ? -22.089 10.387 48.512 1.00 82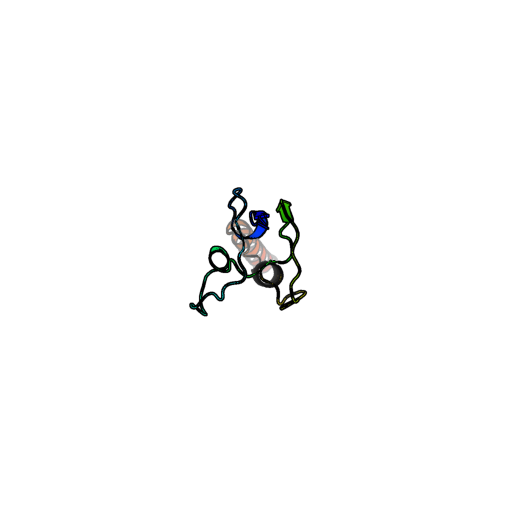.50 94 ILE A N 1
ATOM 710 C CA . ILE A 1 94 ? -22.937 11.585 48.553 1.00 82.50 94 ILE A CA 1
ATOM 711 C C . ILE A 1 94 ? -24.411 11.248 48.220 1.00 82.50 94 ILE A C 1
ATOM 713 O O . ILE A 1 94 ? -25.292 12.065 48.480 1.00 82.50 94 ILE A O 1
ATOM 717 N N . SER A 1 95 ? -24.679 10.061 47.657 1.00 59.03 95 SER A N 1
ATOM 718 C CA . SER A 1 95 ? -26.025 9.479 47.502 1.00 59.03 95 SER A CA 1
ATOM 719 C C . SER A 1 95 ? -26.401 8.614 48.697 1.00 59.03 95 SER A C 1
ATOM 721 O O . SER A 1 95 ? -27.628 8.450 48.882 1.00 59.03 95 SER A O 1
#

Foldseek 3Di:
DWWWKQPCVQPVDRDTDIADCDDDPDPPDDPNSPSNDDFPPIDTPDDDDDDDDPDDALRTSVNVVVVVVVPDDDDDDPVSVVVVVVVVVVVVVVD

pLDDT: mean 90.15, std 6.65, range [59.03, 96.75]

Organism: NCBI:txid2569175